Protein AF-C2BE00-F1 (afdb_monomer)

Solvent-accessible surface area (backbone atoms only — not comparable to full-atom values): 5137 Å² total; per-residue (Å²): 92,80,46,79,47,74,48,97,85,70,49,50,36,30,44,35,47,53,97,92,46,75,46,80,40,50,58,91,79,47,91,81,86,60,70,60,54,91,78,85,74,58,53,58,55,66,65,70,71,42,42,65,61,54,52,51,49,54,52,48,52,54,50,50,51,57,43,62,73,67,46,87,70,72,95,69,82,86,80,130

Mean predicted aligned error: 7.73 Å

Nearest PDB structures (foldseek):
  8cez-assembly1_A  TM=6.061E-01  e=1.012E-02  Hendrixvirus
  8fql-assembly1_A  TM=6.136E-01  e=1.302E-02  Escherichia phage HK97
  3l0x-assembly1_B  TM=5.531E-01  e=2.403E+00  Saccharomyces cerevisiae
  6jie-assembly1_A  TM=4.580E-01  e=1.648E+00  Vibrio cholerae O395

Radius of gyration: 24.86 Å; Cα contacts (8 Å, |Δi|>4): 63; chains: 1; bounding box: 62×28×62 Å

pLDDT: mean 89.73, std 11.36, range [56.44, 98.25]

Structure (mmCIF, N/CA/C/O backbone):
data_AF-C2BE00-F1
#
_entry.id   AF-C2BE00-F1
#
loop_
_atom_site.group_PDB
_atom_site.id
_atom_site.type_symbol
_atom_site.label_atom_id
_atom_site.label_alt_id
_atom_site.label_comp_id
_atom_site.label_asym_id
_atom_site.label_entity_id
_atom_site.label_seq_id
_atom_site.pdbx_PDB_ins_code
_atom_site.Cartn_x
_atom_site.Cartn_y
_atom_site.Cartn_z
_atom_site.occupancy
_atom_site.B_iso_or_equiv
_atom_site.auth_seq_id
_atom_site.auth_comp_id
_atom_site.auth_asym_id
_atom_site.auth_atom_id
_atom_site.pdbx_PDB_model_num
ATOM 1 N N . ALA A 1 1 ? -4.800 9.136 7.640 1.00 87.19 1 ALA A N 1
ATOM 2 C CA . ALA A 1 1 ? -4.219 7.805 7.349 1.00 87.19 1 ALA A CA 1
ATOM 3 C C . ALA A 1 1 ? -5.013 6.765 8.124 1.00 87.19 1 ALA A C 1
ATOM 5 O O . ALA A 1 1 ? -5.507 7.115 9.185 1.00 87.19 1 ALA A O 1
ATOM 6 N N . VAL A 1 2 ? -5.167 5.546 7.607 1.00 92.50 2 VAL A N 1
ATOM 7 C CA . VAL A 1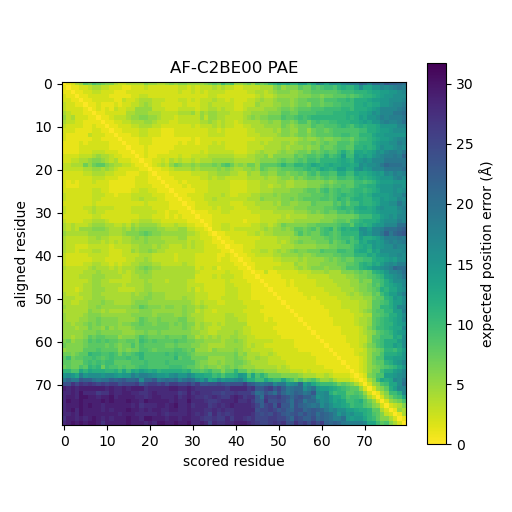 2 ? -5.951 4.477 8.253 1.00 92.50 2 VAL A CA 1
ATOM 8 C C . VAL A 1 2 ? -5.011 3.328 8.598 1.00 92.50 2 VAL A C 1
ATOM 10 O O . VAL A 1 2 ? -4.227 2.921 7.741 1.00 92.50 2 VAL A O 1
ATOM 13 N N . LYS A 1 3 ? -5.061 2.829 9.836 1.00 94.50 3 LYS A N 1
ATOM 14 C CA . LYS A 1 3 ? -4.272 1.675 10.284 1.00 94.50 3 LYS A CA 1
ATOM 15 C C . LYS A 1 3 ? -5.201 0.595 10.847 1.00 94.50 3 LYS A C 1
ATOM 17 O O . LYS A 1 3 ? -5.755 0.816 11.923 1.00 94.50 3 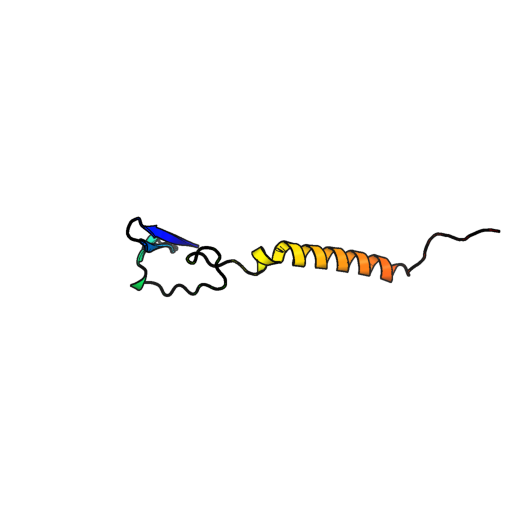LYS A O 1
ATOM 22 N N . PRO A 1 4 ? -5.378 -0.541 10.154 1.00 95.00 4 PRO A N 1
ATOM 23 C CA . PRO A 1 4 ? -6.131 -1.661 10.696 1.00 95.00 4 PRO A CA 1
ATOM 24 C C . PRO A 1 4 ? -5.324 -2.384 11.783 1.00 95.00 4 PRO A C 1
ATOM 26 O O . PRO A 1 4 ? -4.096 -2.474 11.701 1.00 95.00 4 PRO A O 1
ATOM 29 N N . LYS A 1 5 ? -6.017 -2.910 12.789 1.00 94.50 5 LYS A N 1
ATOM 30 C CA . LYS A 1 5 ? -5.468 -3.710 13.886 1.00 94.50 5 LYS A CA 1
ATOM 31 C C . LYS A 1 5 ? -6.397 -4.876 14.185 1.00 94.50 5 LYS A C 1
ATOM 33 O O . LYS A 1 5 ? -7.611 -4.751 14.059 1.00 94.50 5 LYS A O 1
ATOM 38 N N . LEU A 1 6 ? -5.806 -5.984 14.606 1.00 94.88 6 LEU A N 1
ATOM 39 C CA . LEU A 1 6 ? -6.526 -7.140 15.116 1.00 94.88 6 LEU A CA 1
ATOM 40 C C . LEU A 1 6 ? -6.364 -7.172 16.635 1.00 94.88 6 LEU A C 1
ATOM 42 O O . LEU A 1 6 ? -5.237 -7.070 17.125 1.00 94.88 6 LEU A O 1
ATOM 46 N N . LYS A 1 7 ? -7.472 -7.267 17.365 1.00 93.69 7 LYS A N 1
ATOM 47 C CA . LYS A 1 7 ? -7.473 -7.422 18.822 1.00 93.69 7 LYS A CA 1
ATOM 48 C C . LYS A 1 7 ? -7.253 -8.878 19.235 1.00 93.69 7 LYS A C 1
ATOM 50 O O . LYS A 1 7 ? -7.358 -9.789 18.417 1.00 93.69 7 LYS A O 1
ATOM 55 N N . ASP A 1 8 ? -7.024 -9.091 20.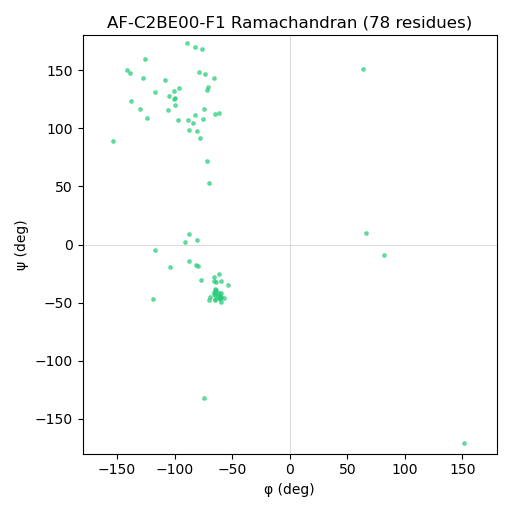529 1.00 94.75 8 ASP A N 1
ATOM 56 C CA . ASP A 1 8 ? -6.864 -10.423 21.131 1.00 94.75 8 ASP A CA 1
ATOM 57 C C . ASP A 1 8 ? -8.114 -11.311 20.974 1.00 94.75 8 ASP A C 1
ATOM 59 O O . ASP A 1 8 ? -8.016 -12.537 20.953 1.00 94.75 8 ASP A O 1
ATOM 63 N N . ASP A 1 9 ? -9.291 -10.696 20.828 1.00 94.94 9 ASP A N 1
ATOM 64 C CA . ASP A 1 9 ? -10.569 -11.365 20.560 1.00 94.94 9 ASP A CA 1
ATOM 65 C C . ASP A 1 9 ? -10.844 -11.587 19.060 1.00 94.94 9 ASP A C 1
ATOM 67 O O . ASP A 1 9 ? -11.942 -11.999 18.688 1.00 94.94 9 ASP A O 1
ATOM 71 N N . TRP A 1 10 ? -9.848 -11.338 18.200 1.00 90.69 10 TRP A N 1
ATOM 72 C CA . TRP A 1 10 ? -9.918 -11.440 16.739 1.00 90.69 10 TRP A CA 1
ATOM 73 C C . TRP A 1 10 ? -10.853 -10.436 16.054 1.00 90.69 10 TRP A C 1
ATOM 75 O O . TRP A 1 10 ? -11.080 -10.538 14.846 1.00 90.69 10 TRP A O 1
ATOM 85 N N . THR A 1 11 ? -11.360 -9.435 16.774 1.00 94.50 11 THR A N 1
ATOM 86 C CA . THR A 1 11 ? -12.110 -8.339 16.154 1.00 94.50 11 THR A CA 1
ATOM 87 C C . THR A 1 11 ? -11.168 -7.321 15.516 1.00 94.50 11 THR A C 1
ATOM 89 O O . THR A 1 11 ? -10.031 -7.116 15.957 1.00 94.50 11 THR A O 1
ATOM 92 N N . VAL A 1 12 ? -11.631 -6.694 14.432 1.00 94.94 12 VAL A N 1
ATOM 93 C CA . VAL A 1 12 ? -10.859 -5.686 13.700 1.00 94.94 12 VAL A CA 1
ATOM 94 C C . VAL A 1 12 ? -11.250 -4.283 14.151 1.00 94.94 12 VAL A C 1
ATOM 96 O O . VAL A 1 12 ? -12.430 -3.940 14.206 1.00 94.94 12 VAL A O 1
ATOM 99 N N . GLU A 1 13 ? -10.240 -3.450 14.384 1.00 96.62 13 GLU A N 1
ATOM 100 C CA . GLU A 1 13 ? -10.379 -2.011 14.605 1.00 96.62 13 GLU A CA 1
ATOM 101 C C . GLU A 1 13 ? -9.498 -1.203 13.658 1.00 96.62 13 GLU A C 1
ATOM 103 O O . GLU A 1 13 ? -8.507 -1.691 13.107 1.00 96.62 13 GLU A O 1
ATOM 108 N N . TYR A 1 14 ? -9.859 0.064 13.493 1.00 97.00 14 TYR A N 1
ATOM 109 C CA . TYR A 1 14 ? -9.214 0.992 12.582 1.00 97.00 14 TYR A CA 1
ATOM 110 C C . TYR A 1 14 ? -8.872 2.287 13.293 1.00 97.00 14 TYR A C 1
ATOM 112 O O . TYR A 1 14 ? -9.765 3.047 13.648 1.00 97.00 14 TYR A O 1
ATOM 120 N N . ASP A 1 15 ? -7.584 2.604 13.399 1.00 96.69 15 ASP A N 1
ATOM 121 C CA . ASP A 1 15 ? -7.178 3.955 13.779 1.00 96.69 15 ASP A CA 1
ATOM 122 C C . ASP A 1 15 ? -7.202 4.843 12.538 1.00 96.69 15 ASP A C 1
ATOM 124 O O . ASP A 1 15 ? -6.377 4.698 11.624 1.00 96.69 15 ASP A O 1
ATOM 128 N N . VAL A 1 16 ? -8.145 5.778 12.508 1.00 96.75 16 VAL A N 1
ATOM 129 C CA . VAL A 1 16 ? -8.328 6.732 11.423 1.00 96.75 16 VAL A CA 1
ATOM 130 C C . VAL A 1 16 ? -7.844 8.103 11.869 1.00 96.75 16 VAL A C 1
ATOM 132 O O . VAL A 1 16 ? -8.378 8.729 12.775 1.00 96.75 16 VAL A O 1
ATOM 135 N N . THR A 1 17 ? -6.800 8.600 11.210 1.00 97.44 17 THR A N 1
ATOM 136 C CA . THR A 1 17 ? -6.347 9.984 11.375 1.00 97.44 17 THR A CA 1
ATOM 137 C C . THR A 1 17 ? -7.168 10.899 10.474 1.00 97.44 17 THR A C 1
ATOM 139 O O . THR A 1 17 ? -6.933 10.944 9.257 1.00 97.44 17 THR A O 1
ATOM 142 N N . PHE A 1 18 ? -8.091 11.633 11.086 1.00 95.31 18 PHE A N 1
ATOM 143 C CA . PHE A 1 18 ? -8.819 12.754 10.508 1.00 95.31 18 PHE A CA 1
ATOM 144 C C . PHE A 1 18 ? -8.061 14.071 10.724 1.00 95.31 18 PHE A C 1
ATOM 146 O O . PHE A 1 18 ? -7.055 14.134 11.428 1.00 95.31 18 PHE A O 1
ATOM 153 N N . LYS A 1 19 ? -8.550 15.163 10.124 1.00 95.50 19 LYS A N 1
ATOM 154 C CA . LYS A 1 19 ? -8.000 16.507 10.380 1.00 95.50 19 LYS A CA 1
ATOM 155 C C . LYS A 1 19 ? -8.242 16.977 11.820 1.00 95.50 19 LYS A C 1
ATOM 157 O O . LYS A 1 19 ? 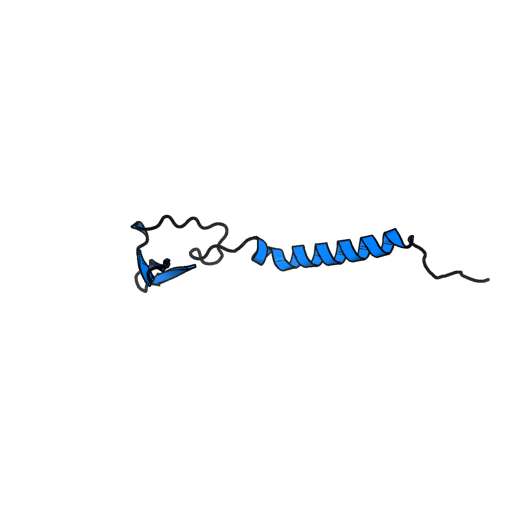-7.474 17.784 12.324 1.00 95.50 19 LYS A O 1
ATOM 162 N N . SER A 1 20 ? -9.309 16.488 12.448 1.00 94.88 20 SER A N 1
ATOM 163 C CA . SER A 1 20 ? -9.715 16.806 13.821 1.00 94.88 20 SER A CA 1
ATOM 164 C C . SER A 1 20 ? -8.953 16.017 14.887 1.00 94.88 20 SER A C 1
ATOM 166 O O . SER A 1 20 ? -8.963 16.417 16.046 1.00 94.88 20 SER A O 1
ATOM 168 N N . GLY A 1 21 ? -8.301 14.910 14.522 1.00 95.06 21 GLY A N 1
ATOM 169 C CA . GLY A 1 21 ? -7.648 14.013 15.470 1.00 95.06 21 GLY A CA 1
ATOM 170 C C . GLY A 1 21 ? -7.600 12.573 14.971 1.00 95.06 21 GLY A C 1
ATOM 171 O O . GLY A 1 21 ? -7.902 12.289 13.812 1.00 95.06 21 GLY A O 1
ATOM 172 N N . VAL A 1 22 ? -7.190 11.666 15.854 1.00 96.38 22 VAL A N 1
ATOM 173 C CA . VAL A 1 22 ? -7.238 10.221 15.611 1.00 96.38 22 VAL A CA 1
ATOM 174 C C . VAL A 1 22 ? -8.459 9.658 16.320 1.00 96.38 22 VAL A C 1
ATOM 176 O O . VAL A 1 22 ? -8.675 9.958 17.491 1.00 96.38 22 VAL A O 1
ATOM 179 N N . GLU A 1 23 ? -9.225 8.844 15.611 1.00 97.12 23 GLU A N 1
ATOM 180 C CA . GLU A 1 23 ? -10.395 8.142 16.125 1.00 97.12 23 GLU A CA 1
ATOM 181 C C . GLU A 1 23 ? -10.260 6.653 15.810 1.00 97.12 23 GLU A C 1
ATOM 183 O O . GLU A 1 23 ? -9.735 6.287 14.754 1.00 97.12 23 GLU A O 1
ATOM 188 N N . THR A 1 24 ? -10.707 5.807 16.732 1.00 96.88 24 THR A N 1
ATOM 189 C CA . THR A 1 24 ? -10.731 4.357 16.545 1.00 96.88 24 THR A CA 1
ATOM 190 C C . THR A 1 24 ? -12.142 3.952 16.146 1.00 96.88 24 THR A C 1
ATOM 192 O O . THR A 1 24 ? -13.082 4.191 16.898 1.00 96.88 24 THR A O 1
ATOM 195 N N . LEU A 1 25 ? -12.274 3.354 14.965 1.00 96.81 25 LEU A N 1
ATOM 196 C CA . LEU A 1 25 ? -13.535 2.860 14.420 1.00 96.81 25 LEU A CA 1
ATOM 197 C C . LEU A 1 25 ? -13.549 1.331 14.434 1.00 96.81 25 LEU A C 1
ATOM 199 O O . LEU A 1 25 ? -12.541 0.682 14.136 1.00 96.81 25 LEU A O 1
ATOM 203 N N . SER A 1 26 ? -14.701 0.758 14.749 1.00 96.44 26 SER A N 1
ATOM 204 C CA . SER A 1 26 ? -14.957 -0.679 14.680 1.00 96.44 26 SER A CA 1
ATOM 205 C C . SER A 1 26 ? -15.172 -1.153 13.239 1.00 96.44 26 SER A C 1
ATOM 207 O O . SER A 1 26 ? -15.342 -0.364 12.306 1.00 96.44 26 SER A O 1
ATOM 209 N N . GLN A 1 27 ? -15.177 -2.473 13.040 1.00 94.25 27 GLN A N 1
ATOM 210 C CA . GLN A 1 27 ? -15.408 -3.082 11.730 1.00 94.25 27 GLN A CA 1
ATOM 211 C C . GLN A 1 27 ? -16.769 -2.733 11.105 1.00 94.25 27 GLN A C 1
ATOM 213 O O . GLN A 1 27 ? -16.851 -2.641 9.881 1.00 94.25 27 GLN A O 1
ATOM 218 N N . ASP A 1 28 ? -17.807 -2.513 11.910 1.00 96.12 28 ASP A N 1
ATOM 219 C CA . ASP A 1 28 ? -19.155 -2.215 11.406 1.00 96.12 28 ASP A CA 1
ATOM 220 C C . ASP A 1 28 ? -19.313 -0.748 10.968 1.00 96.12 28 ASP A C 1
ATOM 222 O O . ASP A 1 28 ? -20.209 -0.414 10.194 1.00 96.12 28 ASP A O 1
ATOM 226 N N . GLU A 1 29 ? -18.414 0.132 11.415 1.00 96.94 29 GLU A N 1
ATOM 227 C CA . GLU A 1 29 ? -18.426 1.566 11.099 1.00 96.94 29 GLU A CA 1
ATOM 228 C C . GLU A 1 29 ? -17.683 1.898 9.797 1.00 96.94 29 GLU A C 1
ATOM 230 O O . GLU A 1 29 ? -17.831 2.996 9.254 1.00 96.94 29 GLU A O 1
ATOM 235 N N . ILE A 1 30 ? -16.883 0.964 9.270 1.00 94.19 30 ILE A N 1
ATOM 236 C CA . ILE A 1 30 ? -16.062 1.190 8.081 1.00 94.19 30 ILE A CA 1
ATOM 237 C C . ILE A 1 30 ? -16.087 0.007 7.118 1.00 94.19 30 ILE A C 1
ATOM 239 O O . ILE A 1 30 ? -15.673 -1.115 7.410 1.00 94.19 30 ILE A O 1
ATOM 243 N N . TRP A 1 31 ? -16.474 0.287 5.876 1.00 94.75 31 TRP A N 1
ATOM 244 C CA . TRP A 1 31 ? -16.311 -0.678 4.801 1.00 94.75 31 TRP A CA 1
ATOM 245 C C . TRP A 1 31 ? -14.871 -0.667 4.275 1.00 94.75 31 TRP A C 1
ATOM 247 O O . TRP A 1 31 ? -14.481 0.166 3.455 1.00 94.75 31 TRP A O 1
ATOM 257 N N . HIS A 1 32 ? -14.059 -1.610 4.751 1.00 93.25 32 HIS A N 1
ATOM 258 C CA . HIS A 1 32 ? -12.669 -1.741 4.326 1.00 93.25 32 HIS A CA 1
ATOM 259 C C . HIS A 1 32 ? -12.520 -2.623 3.078 1.00 93.25 32 HIS A C 1
ATOM 261 O O . HIS A 1 32 ? -12.448 -3.857 3.155 1.00 93.25 32 HIS A O 1
ATOM 267 N N . VAL A 1 33 ? -12.407 -1.970 1.919 1.00 93.44 33 VAL A N 1
ATOM 268 C CA . VAL A 1 33 ? -12.064 -2.620 0.648 1.00 93.44 33 VAL A CA 1
ATOM 269 C C . VAL A 1 33 ? -10.573 -2.946 0.621 1.00 93.44 33 VAL A C 1
ATOM 271 O O . VAL A 1 33 ? -9.722 -2.066 0.492 1.00 93.44 33 VAL A O 1
ATOM 274 N N . ARG A 1 34 ? -10.266 -4.237 0.727 1.00 89.75 34 ARG A N 1
ATOM 275 C CA . ARG A 1 34 ? -8.912 -4.784 0.634 1.00 89.75 34 ARG A CA 1
ATOM 276 C C . ARG A 1 34 ? -8.730 -5.347 -0.772 1.00 89.75 34 ARG A C 1
ATOM 278 O O . ARG A 1 34 ? -9.556 -6.133 -1.224 1.00 89.75 34 ARG A O 1
ATOM 285 N N . LEU A 1 35 ? -7.678 -4.917 -1.470 1.00 89.00 35 LEU A N 1
ATOM 286 C CA . LEU A 1 35 ? -7.247 -5.559 -2.716 1.00 89.00 35 LEU A CA 1
ATOM 287 C C . LEU A 1 35 ? -6.562 -6.897 -2.372 1.00 89.00 35 LEU A C 1
ATOM 289 O O . LEU A 1 35 ? -7.059 -7.678 -1.564 1.00 89.00 35 LEU A O 1
ATOM 293 N N . PHE A 1 36 ? -5.390 -7.164 -2.943 1.00 90.75 36 PHE A N 1
ATOM 294 C CA . PHE A 1 36 ? -4.561 -8.288 -2.530 1.00 90.75 36 PHE A CA 1
ATOM 295 C C . PHE A 1 36 ? -4.063 -8.090 -1.103 1.00 90.75 36 PHE A C 1
ATOM 297 O O . PHE A 1 36 ? -3.720 -6.980 -0.705 1.00 90.75 36 PHE 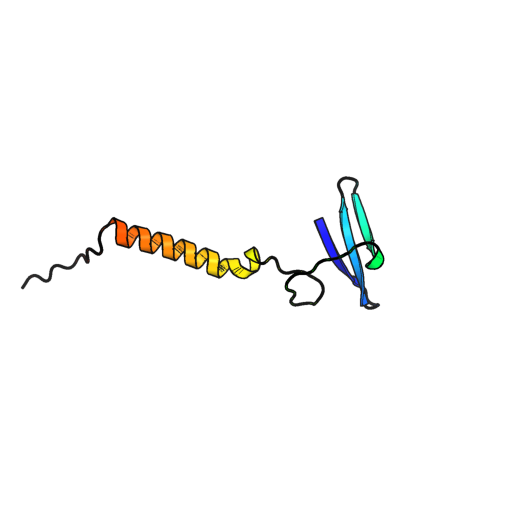A O 1
ATOM 304 N N . THR A 1 37 ? -3.981 -9.175 -0.351 1.00 92.81 37 THR A N 1
ATOM 305 C CA . THR A 1 37 ? -3.481 -9.184 1.020 1.00 92.81 37 THR A CA 1
ATOM 306 C C . THR A 1 37 ? -2.653 -10.446 1.242 1.00 92.81 37 THR A C 1
ATOM 308 O O . THR A 1 37 ? -2.882 -11.460 0.584 1.00 92.81 37 THR A O 1
ATOM 311 N N . LEU A 1 38 ? -1.665 -10.366 2.135 1.00 91.12 38 LEU A N 1
ATOM 312 C CA . LEU A 1 38 ? -0.872 -11.517 2.585 1.00 91.12 38 LEU A CA 1
ATOM 313 C C . LEU A 1 38 ? -1.279 -11.984 3.988 1.00 91.12 38 LEU A C 1
ATOM 315 O O . LEU A 1 38 ? -0.967 -13.108 4.362 1.00 91.12 38 LEU A O 1
ATOM 319 N N . ASP A 1 39 ? -1.953 -11.124 4.754 1.00 91.69 39 ASP A N 1
ATOM 320 C CA . ASP A 1 39 ? -2.318 -11.323 6.161 1.00 91.69 39 ASP A CA 1
ATOM 321 C C . ASP A 1 39 ? -3.845 -11.358 6.388 1.00 91.69 39 ASP A C 1
ATOM 323 O O . ASP A 1 39 ? -4.299 -11.603 7.501 1.00 91.69 39 ASP A O 1
ATOM 327 N N . GLY A 1 40 ? -4.654 -11.107 5.350 1.00 89.81 40 GLY A N 1
ATOM 328 C CA . GLY A 1 40 ? -6.118 -11.028 5.428 1.00 89.81 40 GLY A CA 1
ATOM 329 C C . GLY A 1 40 ? -6.663 -9.674 5.908 1.00 89.81 40 GLY A C 1
ATOM 330 O O . GLY A 1 40 ? -7.873 -9.427 5.822 1.00 89.81 40 GLY A O 1
ATOM 331 N N . LEU A 1 41 ? -5.792 -8.774 6.372 1.00 92.19 41 LEU A N 1
ATOM 332 C CA . LEU A 1 41 ? -6.162 -7.538 7.062 1.00 92.19 41 LEU A CA 1
ATOM 333 C C . LEU A 1 41 ? -5.685 -6.291 6.317 1.00 92.19 41 LEU A C 1
ATOM 335 O O . LEU A 1 41 ? -6.463 -5.362 6.101 1.00 92.19 41 LEU A O 1
ATOM 339 N N . THR A 1 42 ? -4.426 -6.280 5.890 1.00 92.50 42 THR A N 1
ATOM 340 C CA . THR A 1 42 ? -3.781 -5.140 5.245 1.00 92.50 42 THR A CA 1
ATOM 341 C C . THR A 1 42 ? -3.743 -5.345 3.736 1.00 92.50 42 THR A C 1
ATOM 343 O O . THR A 1 42 ? -3.230 -6.349 3.233 1.00 92.50 42 THR A O 1
ATOM 346 N N . GLY A 1 43 ? -4.275 -4.376 2.990 1.00 92.81 43 GLY A N 1
ATOM 347 C CA . GLY A 1 43 ? -4.169 -4.356 1.5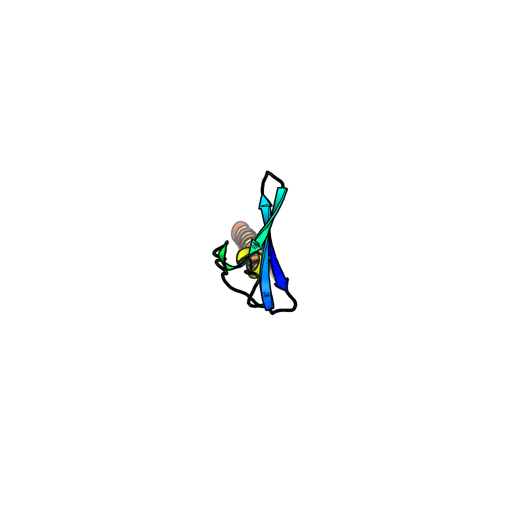35 1.00 92.81 43 GLY A CA 1
ATOM 348 C C . GLY A 1 43 ? -2.746 -4.028 1.075 1.00 92.81 43 GLY A C 1
ATOM 349 O O . GLY A 1 43 ? -2.136 -3.062 1.536 1.00 92.81 43 GLY A O 1
ATOM 350 N N . LEU A 1 44 ? -2.226 -4.800 0.124 1.00 93.44 44 LEU A N 1
ATOM 351 C CA . LEU A 1 44 ? -0.987 -4.491 -0.575 1.00 93.44 44 LEU A CA 1
ATOM 352 C C . LEU A 1 44 ? -1.201 -3.306 -1.516 1.00 93.44 44 LEU A C 1
ATOM 354 O O . LEU A 1 44 ? -2.155 -3.270 -2.294 1.00 93.44 44 LEU A O 1
ATOM 358 N N . ASN A 1 45 ? -0.257 -2.367 -1.513 1.00 91.56 45 ASN A N 1
ATOM 359 C CA . ASN A 1 45 ? -0.181 -1.365 -2.567 1.00 91.56 45 ASN A CA 1
ATOM 360 C C . ASN A 1 45 ? 0.380 -2.034 -3.842 1.00 91.56 45 ASN A C 1
ATOM 362 O O . ASN A 1 45 ? 1.537 -2.467 -3.825 1.00 91.56 45 ASN A O 1
ATOM 366 N N . PRO A 1 46 ? -0.384 -2.108 -4.948 1.00 91.56 46 PRO A N 1
ATOM 367 C CA . PRO A 1 46 ? 0.039 -2.819 -6.155 1.00 91.56 46 PRO A CA 1
ATOM 368 C C . PRO A 1 46 ? 1.275 -2.195 -6.819 1.00 91.56 46 PRO A C 1
ATOM 370 O O . PRO A 1 46 ? 2.111 -2.920 -7.351 1.00 91.56 46 PRO A O 1
ATOM 373 N N . ILE A 1 47 ? 1.448 -0.871 -6.734 1.00 94.75 47 ILE A N 1
ATOM 374 C CA . ILE A 1 47 ? 2.635 -0.177 -7.259 1.00 94.75 47 ILE A CA 1
ATOM 375 C C . ILE A 1 47 ? 3.860 -0.537 -6.417 1.00 94.75 47 ILE A C 1
ATOM 377 O O . ILE A 1 47 ? 4.917 -0.861 -6.955 1.00 94.75 47 ILE A O 1
ATOM 381 N N . ALA A 1 48 ? 3.716 -0.519 -5.089 1.00 93.56 48 ALA A N 1
ATOM 382 C CA . ALA A 1 48 ? 4.804 -0.889 -4.189 1.00 93.56 48 ALA A CA 1
ATOM 383 C C . ALA A 1 48 ? 5.195 -2.365 -4.357 1.00 93.56 48 ALA A C 1
ATOM 385 O O . ALA A 1 48 ? 6.383 -2.683 -4.358 1.00 93.56 48 ALA A O 1
ATOM 386 N N . TYR A 1 49 ? 4.211 -3.249 -4.549 1.00 94.12 49 TYR A N 1
ATOM 387 C CA . TYR A 1 49 ? 4.437 -4.661 -4.848 1.00 94.12 49 TYR A CA 1
ATOM 388 C C . TYR A 1 49 ? 5.210 -4.838 -6.165 1.00 94.12 49 TYR A C 1
ATOM 390 O O . TYR A 1 49 ? 6.222 -5.534 -6.206 1.00 94.12 49 TYR A O 1
ATOM 398 N N . ALA A 1 50 ? 4.807 -4.127 -7.222 1.00 95.56 50 ALA A N 1
ATOM 399 C CA . ALA A 1 50 ? 5.438 -4.193 -8.539 1.00 95.56 50 ALA A CA 1
ATOM 400 C C . ALA A 1 50 ? 6.726 -3.352 -8.682 1.00 95.56 50 ALA A C 1
ATOM 40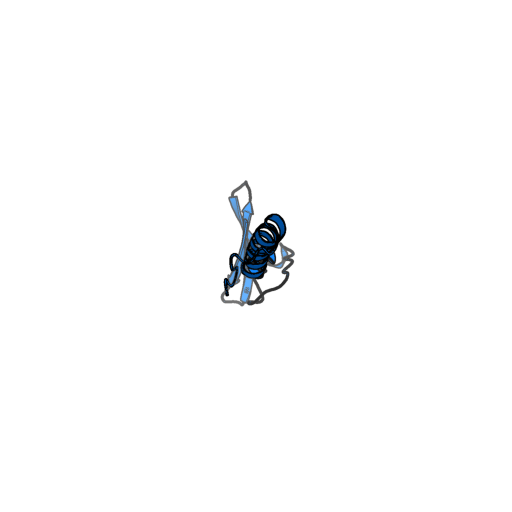2 O O . ALA A 1 50 ? 7.296 -3.301 -9.774 1.00 95.56 50 ALA A O 1
ATOM 403 N N . ARG A 1 51 ? 7.224 -2.707 -7.614 1.00 96.88 51 ARG A N 1
ATOM 404 C CA . ARG A 1 51 ? 8.331 -1.728 -7.688 1.00 96.88 51 ARG A CA 1
ATOM 405 C C . ARG A 1 51 ? 9.590 -2.248 -8.389 1.00 96.88 51 ARG A C 1
ATOM 407 O O . ARG A 1 51 ? 10.264 -1.485 -9.071 1.00 96.88 51 ARG A O 1
ATOM 414 N N . GLN A 1 52 ? 9.896 -3.538 -8.233 1.00 96.75 52 GLN A N 1
ATOM 415 C CA . GLN A 1 52 ? 11.071 -4.171 -8.842 1.00 96.75 52 GLN A CA 1
ATOM 416 C C . GLN A 1 52 ? 10.922 -4.294 -10.359 1.00 96.75 52 GLN A C 1
ATOM 418 O O . GLN A 1 52 ? 11.818 -3.902 -11.098 1.00 96.75 52 GLN A O 1
ATOM 423 N N . VAL A 1 53 ? 9.770 -4.783 -10.826 1.00 97.69 53 VAL A N 1
ATOM 424 C CA . VAL A 1 53 ? 9.483 -4.929 -12.260 1.00 97.69 53 VAL A CA 1
ATOM 425 C C . VAL A 1 53 ? 9.410 -3.559 -12.931 1.00 97.69 53 VAL A C 1
ATOM 427 O O . VAL A 1 53 ? 9.974 -3.373 -14.003 1.00 97.69 53 VAL A O 1
ATOM 430 N N . ILE A 1 54 ? 8.787 -2.576 -12.273 1.00 97.94 54 ILE A N 1
ATOM 431 C CA . ILE A 1 54 ? 8.730 -1.194 -12.769 1.00 97.94 54 ILE A CA 1
ATOM 432 C C . ILE A 1 54 ? 10.145 -0.620 -12.927 1.00 97.94 54 ILE A C 1
ATOM 434 O O . ILE A 1 54 ? 10.476 -0.099 -13.990 1.00 97.94 54 ILE A O 1
ATOM 438 N N . GLY A 1 55 ? 10.996 -0.745 -11.902 1.00 98.00 55 GLY A N 1
ATOM 439 C CA . GLY A 1 55 ? 12.375 -0.254 -11.961 1.00 98.00 55 GLY A CA 1
ATOM 440 C C . GLY A 1 55 ? 13.222 -0.968 -13.018 1.00 98.00 55 GLY A C 1
ATOM 441 O O . GLY A 1 55 ? 13.967 -0.320 -13.753 1.00 98.00 55 GLY A O 1
ATOM 442 N N . LEU A 1 56 ? 13.071 -2.290 -13.144 1.00 98.00 56 LEU A N 1
ATOM 443 C CA . LEU A 1 56 ? 13.748 -3.082 -14.171 1.00 98.00 56 LEU A CA 1
ATOM 444 C C . LEU A 1 56 ? 13.358 -2.626 -15.581 1.00 98.00 56 LEU A C 1
ATOM 446 O O . LEU A 1 56 ? 14.236 -2.400 -16.412 1.00 98.00 56 LEU A O 1
ATOM 450 N N . ASN A 1 57 ? 12.061 -2.445 -15.837 1.00 97.94 57 ASN A N 1
ATOM 451 C CA . ASN A 1 57 ? 11.573 -1.989 -17.135 1.00 97.94 57 ASN A CA 1
ATOM 452 C C . ASN A 1 57 ? 12.107 -0.592 -17.474 1.00 97.94 57 ASN A C 1
ATOM 454 O O . ASN A 1 57 ? 12.616 -0.399 -18.572 1.00 97.94 57 ASN A O 1
ATOM 458 N N . GLN A 1 58 ? 12.105 0.350 -16.525 1.00 98.25 58 GLN A N 1
ATOM 459 C CA . GLN A 1 58 ? 12.674 1.690 -16.741 1.00 98.25 58 GLN A CA 1
ATOM 460 C C . GLN A 1 58 ? 14.173 1.648 -17.089 1.00 98.25 58 GLN A C 1
ATOM 462 O O . GLN A 1 58 ? 14.641 2.363 -17.983 1.00 98.25 58 GLN A O 1
ATOM 467 N N . ALA A 1 59 ? 14.943 0.799 -16.401 1.00 97.25 59 ALA A N 1
ATOM 468 C CA . ALA A 1 59 ? 16.363 0.617 -16.691 1.00 97.25 59 ALA A CA 1
ATOM 469 C C . ALA A 1 59 ? 16.583 -0.003 -18.081 1.00 97.25 59 ALA A C 1
ATOM 471 O O . ALA A 1 59 ? 17.443 0.454 -18.838 1.00 97.25 59 ALA A O 1
ATOM 472 N N . MET A 1 60 ? 15.779 -1.007 -18.435 1.00 96.81 60 MET A N 1
ATOM 473 C CA . MET A 1 60 ? 15.827 -1.669 -19.736 1.00 96.81 60 MET A CA 1
ATOM 474 C C . MET A 1 60 ? 15.439 -0.721 -20.875 1.00 96.81 60 MET A C 1
ATOM 476 O O . MET A 1 60 ? 16.136 -0.688 -21.887 1.00 96.81 60 MET A O 1
ATOM 480 N N . GLU A 1 61 ? 14.396 0.090 -20.706 1.00 96.12 61 GLU A N 1
ATOM 481 C CA . GLU A 1 61 ? 13.995 1.120 -21.671 1.00 96.12 61 GLU A CA 1
ATOM 482 C C . GLU A 1 61 ? 15.119 2.135 -21.894 1.00 96.12 61 GLU A C 1
ATOM 484 O O . GLU A 1 61 ? 15.474 2.430 -23.034 1.00 96.12 61 GLU A O 1
ATOM 489 N N . THR A 1 62 ? 15.753 2.607 -20.816 1.00 95.50 62 THR A N 1
ATOM 490 C CA . THR A 1 62 ? 16.897 3.527 -20.904 1.00 95.50 62 THR A CA 1
ATOM 491 C C . THR A 1 62 ? 18.078 2.894 -21.643 1.00 95.50 62 THR A C 1
ATOM 493 O O . THR A 1 62 ? 18.737 3.548 -22.454 1.00 95.50 62 THR A O 1
ATOM 496 N N . HIS A 1 63 ? 18.367 1.621 -21.369 1.00 92.62 63 HIS A N 1
ATOM 497 C CA . HIS A 1 63 ? 19.428 0.880 -22.046 1.00 92.62 63 HIS A CA 1
ATOM 498 C C . HIS A 1 63 ? 19.125 0.692 -23.539 1.00 92.62 63 HIS A C 1
ATOM 500 O O . HIS A 1 63 ? 19.970 0.996 -24.380 1.00 92.62 63 HIS A O 1
ATOM 506 N N . ALA A 1 64 ? 17.911 0.253 -23.875 1.00 91.38 64 ALA A N 1
ATOM 507 C CA . ALA A 1 64 ? 17.466 0.070 -25.250 1.00 91.38 64 ALA A CA 1
ATOM 508 C C . ALA A 1 64 ? 17.508 1.390 -26.033 1.00 91.38 64 ALA A C 1
ATOM 510 O O . ALA A 1 64 ? 18.045 1.427 -27.137 1.00 91.38 64 ALA A O 1
ATOM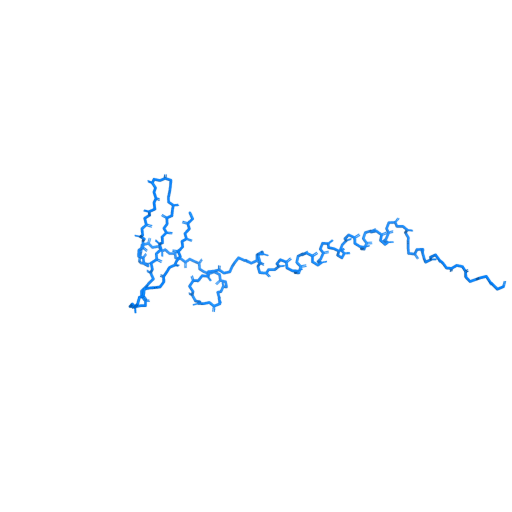 511 N N . ALA A 1 65 ? 17.031 2.490 -25.443 1.00 92.12 65 ALA A N 1
ATOM 512 C CA . ALA A 1 65 ? 17.083 3.811 -26.060 1.00 92.12 65 ALA A CA 1
ATOM 513 C C . ALA A 1 65 ? 18.521 4.220 -26.418 1.00 92.12 65 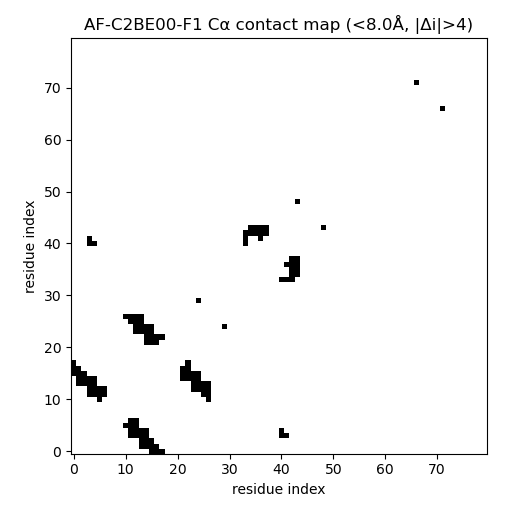ALA A C 1
ATOM 515 O O . ALA A 1 65 ? 18.768 4.634 -27.547 1.00 92.12 65 ALA A O 1
ATOM 516 N N . LYS A 1 66 ? 19.481 4.036 -25.499 1.00 89.31 66 LYS A N 1
ATOM 517 C CA . LYS A 1 66 ? 20.907 4.316 -25.751 1.00 89.31 66 LYS A CA 1
ATOM 518 C C . LYS A 1 66 ? 21.513 3.409 -26.821 1.00 89.31 66 LYS A C 1
ATOM 520 O O . LYS A 1 66 ? 22.351 3.858 -27.599 1.00 89.31 66 LYS A O 1
ATOM 525 N N . LEU A 1 67 ? 21.130 2.134 -26.842 1.00 87.50 67 LEU A N 1
ATOM 526 C CA . LEU A 1 67 ? 21.603 1.183 -27.844 1.00 87.50 67 LEU A CA 1
ATOM 527 C C . LEU A 1 67 ? 21.109 1.571 -29.244 1.00 87.50 67 LEU A C 1
ATOM 529 O O . LEU A 1 67 ? 21.894 1.614 -30.186 1.00 87.50 67 LEU A O 1
ATOM 533 N N . PHE A 1 68 ? 19.820 1.884 -29.381 1.00 84.50 68 PHE A N 1
ATOM 534 C CA . PHE A 1 68 ? 19.227 2.211 -30.676 1.00 84.50 68 PHE A CA 1
ATOM 535 C C . PHE A 1 68 ? 19.571 3.626 -31.156 1.00 84.50 68 PHE A C 1
ATOM 537 O O . PHE A 1 68 ? 19.721 3.822 -32.360 1.00 84.50 68 PHE A O 1
ATOM 544 N N . SER A 1 69 ? 19.769 4.599 -30.257 1.00 85.31 69 SER A N 1
ATOM 545 C CA . SER A 1 69 ? 20.145 5.969 -30.640 1.00 85.31 69 SER A CA 1
ATOM 546 C C . SER A 1 69 ? 21.533 6.062 -31.274 1.00 85.31 69 SER A C 1
ATOM 548 O O . SER A 1 69 ? 21.762 6.923 -32.115 1.00 85.31 69 SER A O 1
ATOM 550 N N . ASN A 1 70 ? 22.463 5.192 -30.876 1.00 75.25 70 ASN A N 1
ATOM 551 C CA . ASN A 1 70 ? 23.841 5.211 -31.374 1.00 75.25 70 ASN A CA 1
ATOM 552 C C . ASN A 1 70 ? 24.047 4.318 -32.608 1.00 75.25 70 ASN A C 1
ATOM 554 O O . ASN A 1 70 ? 25.172 4.199 -33.093 1.00 75.25 70 ASN A O 1
ATOM 558 N N . GLY A 1 71 ? 22.981 3.672 -33.102 1.00 65.62 71 GLY A N 1
ATOM 559 C CA . GLY A 1 71 ? 23.096 2.490 -33.951 1.00 65.62 71 GLY A CA 1
ATOM 560 C C . GLY A 1 71 ? 23.753 1.351 -33.168 1.00 65.62 71 GLY A C 1
ATOM 561 O O . GLY A 1 71 ? 24.552 1.575 -32.264 1.00 65.62 71 GLY A O 1
ATOM 562 N N . ALA A 1 72 ? 23.451 0.100 -33.490 1.00 62.19 72 ALA A N 1
ATOM 563 C CA . ALA A 1 72 ? 24.132 -1.049 -32.890 1.00 62.19 72 ALA A CA 1
ATOM 564 C C . ALA A 1 72 ? 25.598 -1.159 -33.384 1.00 62.19 72 ALA A C 1
ATOM 566 O O . ALA A 1 72 ? 26.007 -2.182 -33.927 1.00 62.19 72 ALA A O 1
ATOM 567 N N . VAL A 1 73 ? 26.383 -0.084 -33.273 1.00 60.22 73 VAL A N 1
ATOM 568 C CA . VAL A 1 73 ? 27.766 0.006 -33.725 1.00 60.22 73 VAL A CA 1
ATOM 569 C C . VAL A 1 73 ? 28.627 -0.717 -32.700 1.00 60.22 73 VAL A C 1
ATOM 571 O O . VAL A 1 73 ? 29.076 -0.152 -31.705 1.00 60.22 73 VAL A O 1
ATOM 574 N N . THR A 1 74 ? 28.857 -2.004 -32.936 1.00 59.47 74 THR A N 1
ATOM 575 C CA . THR A 1 74 ? 29.919 -2.747 -32.262 1.00 59.47 74 THR A CA 1
ATOM 576 C C . THR A 1 74 ? 31.252 -2.098 -32.633 1.00 59.47 74 THR A C 1
ATOM 578 O O . THR A 1 74 ? 31.655 -2.136 -33.796 1.00 59.47 74 THR A O 1
ATOM 581 N N . SER A 1 75 ? 31.944 -1.482 -31.671 1.00 62.88 75 SER A N 1
ATOM 582 C CA . SER A 1 75 ? 33.287 -0.923 -31.863 1.00 62.88 75 SER A CA 1
ATOM 583 C C . SER A 1 75 ? 34.314 -2.056 -31.981 1.00 62.88 75 SER A C 1
ATOM 585 O O . SER A 1 75 ? 35.069 -2.340 -31.055 1.00 62.88 75 SER A O 1
ATOM 587 N N . GLY A 1 76 ? 34.296 -2.763 -33.105 1.00 62.47 76 GLY A N 1
ATOM 588 C CA . GLY A 1 76 ? 35.182 -3.884 -33.379 1.00 62.47 76 GLY A CA 1
ATOM 589 C C . GLY A 1 76 ? 35.365 -4.041 -34.876 1.00 62.47 76 GLY A C 1
ATOM 590 O O . GLY A 1 76 ? 34.617 -4.766 -35.520 1.00 62.47 76 GLY A O 1
ATOM 591 N N . VAL A 1 77 ? 36.360 -3.354 -35.437 1.00 63.91 77 VAL A N 1
ATOM 592 C CA . VAL A 1 77 ? 36.859 -3.672 -36.777 1.00 63.91 77 VAL A CA 1
ATOM 593 C C . VAL A 1 77 ? 37.952 -4.717 -36.591 1.00 63.91 77 VAL A C 1
ATOM 595 O O . VAL A 1 77 ? 39.032 -4.400 -36.094 1.00 63.91 77 VAL A O 1
ATOM 598 N N . LEU A 1 78 ? 37.673 -5.969 -36.959 1.00 58.97 78 LEU A N 1
ATOM 599 C CA . LEU A 1 78 ? 38.732 -6.956 -37.162 1.00 58.97 78 LEU A CA 1
ATOM 600 C C . LEU A 1 78 ? 39.575 -6.477 -38.346 1.00 58.97 78 LEU A C 1
ATOM 602 O O . LEU A 1 78 ? 39.089 -6.406 -39.473 1.00 58.97 78 LEU A O 1
ATOM 606 N N . LYS A 1 79 ? 40.823 -6.101 -38.072 1.00 56.44 79 LYS A N 1
ATOM 607 C CA . LYS A 1 79 ? 41.807 -5.754 -39.093 1.00 56.44 79 LYS A CA 1
ATOM 608 C C . LYS A 1 79 ? 42.662 -6.996 -39.343 1.00 56.44 79 LYS A C 1
ATOM 610 O O . LYS A 1 79 ? 43.422 -7.385 -38.459 1.00 56.44 79 LYS A O 1
ATOM 615 N N . THR A 1 80 ? 42.459 -7.637 -40.492 1.00 60.56 80 THR A N 1
ATOM 616 C CA . THR A 1 80 ? 43.353 -8.674 -41.039 1.00 60.56 80 THR A CA 1
ATOM 617 C C . THR A 1 80 ? 44.610 -8.050 -41.614 1.00 60.56 80 THR A C 1
ATOM 619 O O . THR A 1 80 ? 44.466 -6.982 -42.257 1.00 60.56 80 THR A O 1
#

InterPro domains:
  IPR006944 Bacteriophage/Gene transfer agent portal protein [PF04860] (9-80)

Sequence (80 aa):
AVKPKLKDDWTVEYDVTFKSGVETLSQDEIWHVRLFTLDGLTGLNPIAYARQVIGLNQAMETHAAKLFSNGAVTSGVLKT

Secondary structure (DSSP, 8-state):
-EEEEE-TTS-EEEEEE-SS-EEEEETTT------SBSSSSSBPPHHHHTHHHHHHHHHHHHHHHHHHHT-S--S-----

Foldseek 3Di:
DWDWDADPVRFIWIFDQDPVGTDIDGPVRDDDDADDDPPVIHHDDVCVVCVVVVVVVVVVVVVVCVCPVVDVDDPDDDDD

Organism: NCBI:txid525254